Protein AF-K7NMC3-F1 (afdb_monomer)

Radius of gyration: 15.57 Å; Cα contacts (8 Å, |Δi|>4): 75; chains: 1; bounding box: 46×26×38 Å

pLDDT: mean 92.51, std 5.32, range [55.81, 97.44]

InterPro domains:
  IPR021109 Aspartic peptidase domain superfamily [G3DSA:2.40.70.10] (7-77)
  IPR021109 Aspartic peptidase domain superf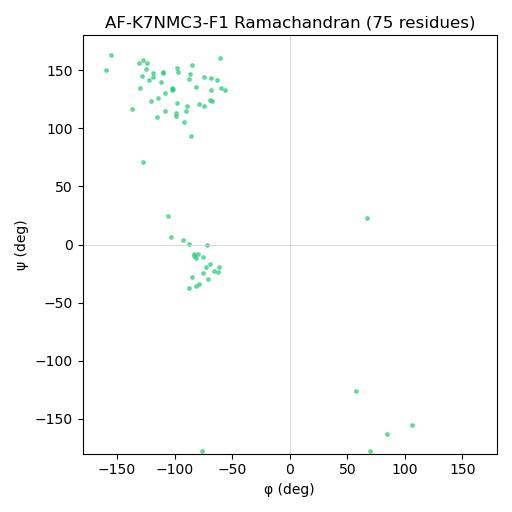amily [SSF50630] (2-77)
  IPR032799 Xylanase inhibitor, C-terminal [PF14541] (34-76)
  IPR033121 Peptidase family A1 domain [PS51767] (1-77)
  IPR051708 Plant Aspartic Proteinase A1 [PTHR47967] (2-77)

Organism: Pinus taeda (NCBI:txid3352)

Structure (mmCIF, N/CA/C/O backbone):
data_AF-K7NMC3-F1
#
_entry.id   AF-K7NMC3-F1
#
loop_
_atom_site.group_PDB
_atom_site.id
_atom_site.type_symbol
_atom_site.label_atom_id
_atom_site.label_alt_id
_atom_site.label_comp_id
_atom_site.label_asym_id
_atom_site.label_entity_id
_atom_site.label_seq_id
_atom_site.pdbx_PDB_ins_code
_atom_site.Cartn_x
_atom_site.Cartn_y
_atom_site.Cartn_z
_atom_site.occupancy
_atom_site.B_iso_or_equiv
_atom_site.auth_seq_id
_atom_site.auth_comp_id
_atom_site.auth_asym_id
_atom_site.auth_atom_id
_atom_site.pdbx_PDB_model_num
ATOM 1 N N . ASN A 1 1 ? 28.071 5.269 -8.768 1.00 55.81 1 ASN A N 1
ATOM 2 C CA . ASN A 1 1 ? 26.616 5.500 -8.632 1.00 55.81 1 ASN A CA 1
ATOM 3 C C . ASN A 1 1 ? 25.981 4.244 -8.054 1.00 55.81 1 ASN A C 1
ATOM 5 O O . ASN A 1 1 ? 25.791 3.296 -8.802 1.00 55.81 1 ASN A O 1
ATOM 9 N N . ASN A 1 2 ? 25.702 4.225 -6.745 1.00 82.06 2 ASN A N 1
ATOM 10 C CA . ASN A 1 2 ? 25.218 3.040 -6.008 1.00 82.06 2 ASN A CA 1
ATOM 11 C C . ASN A 1 2 ? 23.717 3.115 -5.655 1.00 82.06 2 ASN A C 1
ATOM 13 O O . ASN A 1 2 ? 23.282 2.520 -4.677 1.00 82.06 2 ASN A O 1
ATOM 17 N N . GLY A 1 3 ? 22.924 3.879 -6.411 1.00 87.62 3 GLY A N 1
ATOM 18 C CA . GLY A 1 3 ? 21.482 3.971 -6.175 1.00 87.62 3 GLY A CA 1
ATOM 19 C C . GLY A 1 3 ? 20.734 2.718 -6.637 1.00 87.62 3 GLY A C 1
ATOM 20 O O . GLY A 1 3 ? 21.067 2.137 -7.676 1.00 87.62 3 GLY A O 1
ATOM 21 N N . SER A 1 4 ? 19.699 2.338 -5.887 1.00 91.38 4 SER A N 1
ATOM 22 C CA . SER A 1 4 ? 18.679 1.384 -6.338 1.00 91.38 4 SER A CA 1
ATOM 23 C C . SER A 1 4 ? 17.958 1.904 -7.589 1.00 91.38 4 SER A C 1
ATOM 25 O O . SER A 1 4 ? 18.002 3.096 -7.899 1.00 91.38 4 SER A O 1
ATOM 27 N N . LYS A 1 5 ? 17.311 1.007 -8.339 1.00 91.00 5 LYS A N 1
ATOM 28 C CA . LYS A 1 5 ? 16.742 1.305 -9.663 1.00 91.00 5 LYS A CA 1
ATOM 29 C C . LYS A 1 5 ? 15.259 0.959 -9.728 1.00 91.00 5 LYS A C 1
ATOM 31 O O . LYS A 1 5 ? 14.826 -0.002 -9.103 1.00 91.00 5 LYS A O 1
ATOM 36 N N . ILE A 1 6 ? 14.526 1.690 -10.565 1.00 92.62 6 ILE A N 1
ATOM 37 C CA . ILE A 1 6 ? 13.183 1.329 -11.031 1.00 92.62 6 ILE A CA 1
ATOM 38 C C . ILE A 1 6 ? 13.319 0.771 -12.451 1.00 92.62 6 ILE A C 1
ATOM 40 O O . ILE A 1 6 ? 14.011 1.353 -13.287 1.00 92.62 6 ILE A O 1
ATOM 44 N N . VAL A 1 7 ? 12.671 -0.362 -12.720 1.00 92.69 7 VAL A N 1
ATOM 45 C CA . VAL A 1 7 ? 12.588 -0.963 -14.057 1.00 92.69 7 VAL A CA 1
ATOM 46 C C . VAL A 1 7 ? 11.162 -0.786 -14.560 1.00 92.69 7 VAL A C 1
ATOM 48 O O . VAL A 1 7 ? 10.217 -1.094 -13.842 1.00 92.69 7 VAL A O 1
ATOM 51 N N . LEU A 1 8 ? 11.007 -0.286 -15.785 1.00 94.12 8 LEU A N 1
ATOM 52 C CA . LEU A 1 8 ? 9.704 -0.023 -16.395 1.00 94.12 8 LEU A CA 1
ATOM 53 C C . LEU A 1 8 ? 9.420 -1.011 -17.533 1.00 94.12 8 LEU A C 1
ATOM 55 O O . LEU A 1 8 ? 10.328 -1.433 -18.253 1.00 94.12 8 LEU A O 1
ATOM 59 N N . GLY A 1 9 ? 8.141 -1.348 -17.712 1.00 93.88 9 GLY A N 1
ATOM 60 C CA . GLY A 1 9 ? 7.660 -2.220 -18.784 1.00 93.88 9 GLY A CA 1
ATOM 61 C C . GLY A 1 9 ? 7.756 -3.716 -18.470 1.00 93.88 9 GLY A C 1
ATOM 62 O O . GLY A 1 9 ? 7.901 -4.135 -17.326 1.00 93.88 9 GLY A O 1
ATOM 63 N N . ASN A 1 10 ? 7.678 -4.547 -19.509 1.00 88.50 10 ASN A N 1
ATOM 64 C CA . ASN A 1 10 ? 7.603 -6.010 -19.393 1.00 88.50 10 ASN A CA 1
ATOM 65 C C . ASN A 1 10 ? 8.822 -6.675 -18.723 1.00 88.50 10 ASN A C 1
ATOM 67 O O . ASN A 1 10 ? 8.718 -7.800 -18.244 1.00 88.50 10 ASN A O 1
ATOM 71 N N . LYS A 1 11 ? 9.969 -5.991 -18.672 1.00 88.62 11 LYS A N 1
ATOM 72 C CA . LYS A 1 11 ? 11.177 -6.461 -17.977 1.00 88.62 11 LYS A CA 1
ATOM 73 C C . LYS A 1 11 ? 11.137 -6.232 -16.463 1.00 88.62 11 LYS A C 1
ATOM 75 O O . LYS A 1 11 ? 12.040 -6.696 -15.777 1.00 88.62 11 LYS A O 1
ATOM 80 N N . ALA A 1 12 ? 10.135 -5.514 -15.950 1.00 91.25 12 ALA A N 1
ATOM 81 C CA . ALA A 1 12 ? 10.004 -5.221 -14.524 1.00 91.25 12 ALA A CA 1
ATOM 82 C C . ALA A 1 12 ? 9.579 -6.442 -13.694 1.00 91.25 12 ALA A C 1
ATOM 84 O O . ALA A 1 12 ? 9.78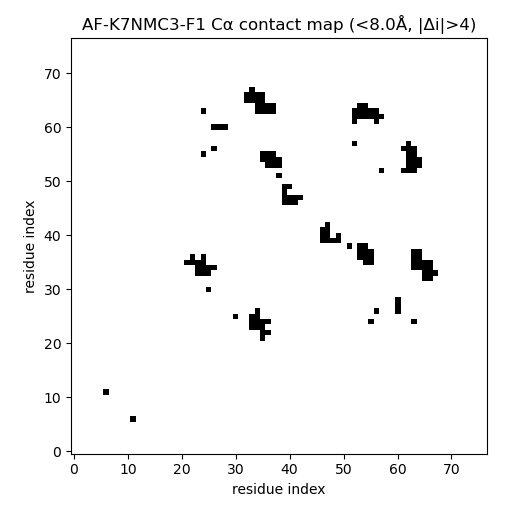4 -6.451 -12.485 1.00 91.25 12 ALA A O 1
ATOM 85 N N . VAL A 1 13 ? 9.012 -7.470 -14.334 1.00 90.62 13 VAL A N 1
ATOM 86 C CA . VAL A 1 13 ? 8.609 -8.714 -13.672 1.00 90.62 13 VAL A CA 1
ATOM 87 C C . VAL A 1 13 ? 9.767 -9.722 -13.754 1.00 90.62 13 VAL A C 1
ATOM 89 O O . VAL A 1 13 ? 10.022 -10.259 -14.838 1.00 90.62 13 VAL A O 1
ATOM 92 N N . PRO A 1 14 ? 10.509 -9.974 -12.657 1.00 88.06 14 PRO A N 1
ATOM 93 C CA . PRO A 1 14 ? 11.572 -10.974 -12.633 1.00 88.06 14 PRO A CA 1
ATOM 94 C C . PRO A 1 14 ? 11.007 -12.378 -12.870 1.00 88.06 14 PRO A C 1
ATOM 96 O O . PRO A 1 14 ? 9.934 -12.720 -12.383 1.00 88.06 14 PRO A O 1
ATOM 99 N N . ARG A 1 15 ? 11.747 -13.204 -13.618 1.00 86.88 15 ARG A N 1
ATOM 100 C CA . ARG A 1 15 ? 11.357 -14.594 -13.916 1.00 86.88 15 ARG A CA 1
ATOM 101 C C . ARG A 1 15 ? 11.774 -15.579 -12.827 1.00 86.88 15 ARG A C 1
ATOM 103 O O . ARG A 1 15 ? 11.105 -16.585 -12.635 1.00 86.88 15 ARG A O 1
ATOM 110 N N . ASP A 1 16 ? 12.849 -15.255 -12.116 1.00 92.94 16 ASP A N 1
ATOM 111 C CA . ASP A 1 16 ? 13.520 -16.171 -11.186 1.00 92.94 16 ASP A CA 1
ATOM 112 C C . ASP A 1 16 ? 13.192 -15.871 -9.714 1.00 92.94 16 ASP A C 1
ATOM 114 O O . ASP A 1 16 ? 13.775 -16.457 -8.805 1.00 92.94 16 ASP A O 1
ATOM 118 N N . ILE A 1 17 ? 12.270 -14.936 -9.464 1.00 90.88 17 ILE A N 1
ATOM 119 C CA . ILE A 1 17 ? 11.849 -14.531 -8.122 1.00 90.88 17 I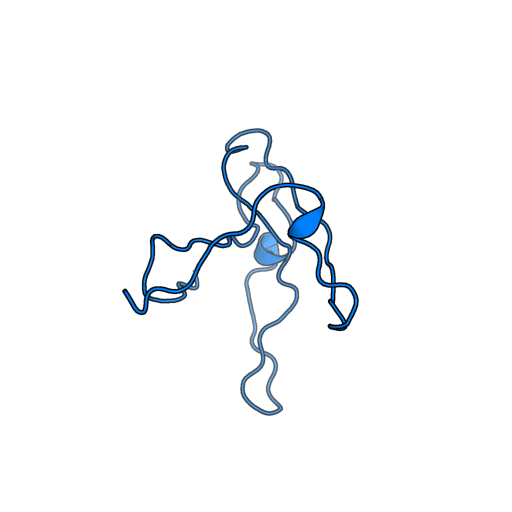LE A CA 1
ATOM 120 C C . ILE A 1 17 ? 10.353 -14.800 -7.997 1.00 90.88 17 ILE A C 1
ATOM 122 O O . ILE A 1 17 ? 9.557 -14.292 -8.787 1.00 90.88 17 ILE A O 1
ATOM 126 N N . ALA A 1 18 ? 9.968 -15.586 -6.992 1.00 93.19 18 ALA A N 1
ATOM 127 C CA . ALA A 1 18 ? 8.565 -15.796 -6.665 1.00 93.19 18 ALA A CA 1
ATOM 128 C C . ALA A 1 18 ? 7.958 -14.492 -6.129 1.00 93.19 18 ALA A C 1
ATOM 130 O O . ALA A 1 18 ? 8.452 -13.921 -5.156 1.00 93.19 18 ALA A O 1
ATOM 131 N N . LEU A 1 19 ? 6.886 -14.029 -6.770 1.00 93.00 19 LEU A N 1
ATOM 132 C CA . LEU A 1 19 ? 6.160 -12.824 -6.385 1.00 93.00 19 LEU A CA 1
ATOM 133 C C . LEU A 1 19 ? 4.773 -13.186 -5.860 1.00 93.00 19 LEU A C 1
ATOM 135 O O . LEU A 1 19 ? 4.087 -14.039 -6.426 1.00 93.00 19 LEU A O 1
ATOM 139 N N . THR A 1 20 ? 4.354 -12.488 -4.809 1.00 94.88 20 THR A N 1
ATOM 140 C CA . THR A 1 20 ? 2.984 -12.535 -4.294 1.00 94.88 20 THR A CA 1
ATOM 141 C C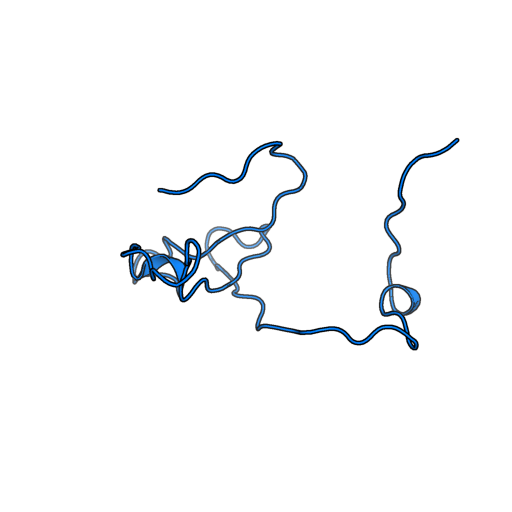 . THR A 1 20 ? 2.241 -11.301 -4.774 1.00 94.88 20 THR A C 1
ATOM 143 O O . THR A 1 20 ? 2.755 -10.187 -4.676 1.00 94.88 20 THR A O 1
ATOM 146 N N . TYR A 1 21 ? 1.025 -11.503 -5.272 1.00 93.88 21 TYR A N 1
ATOM 147 C CA . TYR A 1 21 ? 0.195 -10.440 -5.822 1.00 93.88 21 TYR A CA 1
ATOM 148 C C . TYR A 1 21 ? -1.101 -10.308 -5.038 1.00 93.88 21 TYR A C 1
ATOM 150 O O . TYR A 1 21 ? -1.667 -11.296 -4.570 1.00 93.88 21 TYR A O 1
ATOM 158 N N . ILE A 1 22 ? -1.583 -9.076 -4.959 1.00 95.38 22 ILE A N 1
ATOM 159 C CA . ILE A 1 22 ? -2.901 -8.724 -4.441 1.00 95.38 22 ILE A CA 1
ATOM 160 C C . ILE A 1 22 ? -3.588 -7.787 -5.442 1.00 95.38 22 ILE A C 1
ATOM 162 O O . ILE A 1 22 ? -2.893 -7.129 -6.223 1.00 95.38 22 ILE A O 1
ATOM 166 N N . PRO A 1 23 ? -4.929 -7.715 -5.458 1.00 95.69 23 PRO A N 1
ATOM 167 C CA . PRO A 1 23 ? -5.639 -6.786 -6.328 1.00 95.69 23 PRO A CA 1
ATOM 168 C C . PRO A 1 23 ? -5.260 -5.327 -6.046 1.00 95.69 23 PRO A C 1
ATOM 170 O O . PRO A 1 23 ? -5.243 -4.899 -4.892 1.00 95.69 23 PRO A O 1
ATOM 173 N N . LEU A 1 24 ? -5.013 -4.558 -7.109 1.00 96.12 24 LEU A N 1
ATOM 174 C CA . LEU A 1 24 ? -4.922 -3.101 -7.041 1.00 96.12 24 LEU A CA 1
ATOM 175 C C . LEU A 1 24 ? -6.338 -2.532 -6.896 1.00 96.12 24 LEU A C 1
ATOM 177 O O . LEU A 1 24 ? -7.184 -2.736 -7.769 1.00 96.12 24 LEU A O 1
ATOM 181 N N . LEU A 1 25 ? -6.597 -1.825 -5.800 1.00 95.81 25 LEU A N 1
ATOM 182 C CA . LEU A 1 25 ? -7.866 -1.138 -5.595 1.00 95.81 25 LEU A CA 1
ATOM 183 C C . LEU A 1 25 ? -7.848 0.199 -6.341 1.00 95.81 25 LEU A C 1
ATOM 185 O O . LEU A 1 25 ? -6.873 0.942 -6.276 1.00 95.81 25 LEU A O 1
ATOM 189 N N . ILE A 1 26 ? -8.939 0.523 -7.034 1.00 95.25 26 ILE A N 1
ATOM 190 C CA . ILE A 1 26 ? -9.064 1.773 -7.794 1.00 95.25 26 ILE A CA 1
ATOM 191 C C . ILE A 1 26 ? -10.039 2.700 -7.078 1.00 95.25 26 ILE A C 1
ATOM 193 O O . ILE A 1 26 ? -11.229 2.390 -6.968 1.00 95.25 26 ILE A O 1
ATOM 197 N N . ASN A 1 27 ? -9.538 3.838 -6.597 1.00 94.44 27 ASN A N 1
ATOM 198 C CA . ASN A 1 27 ? -10.377 4.896 -6.053 1.00 94.44 27 ASN A CA 1
ATOM 199 C C . ASN A 1 27 ? -10.765 5.868 -7.180 1.00 94.44 2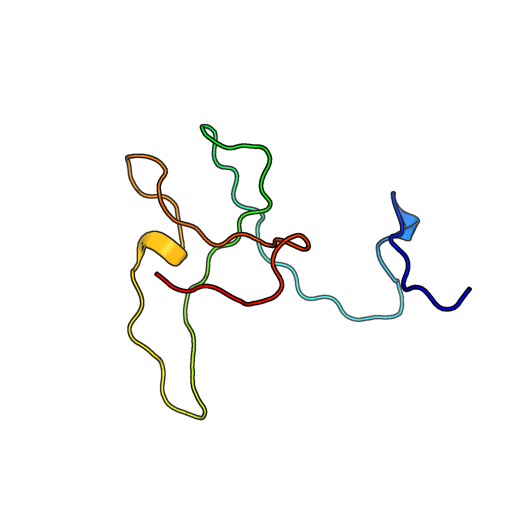7 ASN A C 1
ATOM 201 O O . ASN A 1 27 ? -9.889 6.549 -7.705 1.00 94.44 27 ASN A O 1
ATOM 205 N N . PRO A 1 28 ? -12.051 5.982 -7.556 1.00 92.19 28 PRO A N 1
ATOM 206 C CA . PRO A 1 28 ? -12.460 6.881 -8.634 1.00 92.19 28 PRO A CA 1
ATOM 207 C C . PRO A 1 28 ? -12.329 8.372 -8.279 1.00 92.19 28 PRO A C 1
ATOM 209 O O . 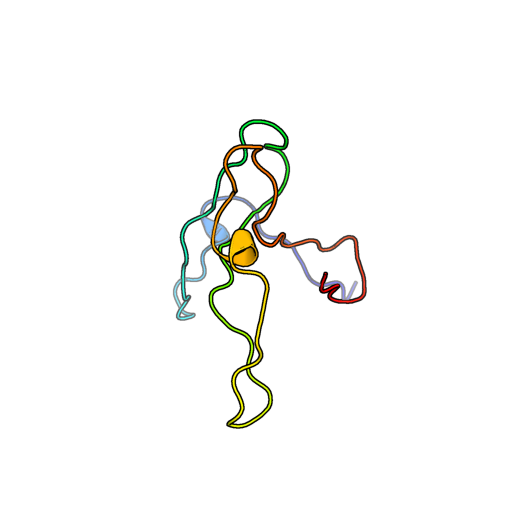PRO A 1 28 ? -12.360 9.198 -9.184 1.00 92.19 28 PRO A O 1
ATOM 212 N N . ILE A 1 29 ? -12.206 8.725 -6.992 1.00 94.38 29 ILE A N 1
ATOM 213 C CA . ILE A 1 29 ? -12.018 10.113 -6.535 1.00 94.38 29 ILE A CA 1
ATOM 214 C C . ILE A 1 29 ? -10.528 10.485 -6.509 1.00 94.38 29 ILE A C 1
ATOM 216 O O . ILE A 1 29 ? -10.170 11.603 -6.868 1.00 94.38 29 ILE A O 1
ATOM 220 N N . TYR A 1 30 ? -9.665 9.537 -6.130 1.00 91.88 30 TYR A N 1
ATOM 221 C CA . TYR A 1 30 ? -8.212 9.719 -6.031 1.00 91.88 30 TYR A CA 1
ATOM 222 C C . TYR A 1 30 ? -7.470 8.621 -6.815 1.00 91.88 30 TYR A C 1
ATOM 224 O O . TYR A 1 30 ? -6.884 7.721 -6.211 1.00 91.88 30 TYR A O 1
ATOM 232 N N . PRO A 1 31 ? -7.516 8.643 -8.158 1.00 92.38 31 PRO A N 1
ATOM 233 C CA . PRO A 1 31 ? -7.057 7.528 -8.991 1.00 92.38 31 PRO A CA 1
ATOM 234 C C . PRO A 1 31 ? -5.531 7.397 -9.091 1.00 92.38 31 PRO A C 1
ATOM 236 O O . PRO A 1 31 ? -5.045 6.386 -9.592 1.00 92.38 31 PRO A O 1
ATOM 239 N N . ASP A 1 32 ? -4.779 8.393 -8.620 1.00 93.75 32 ASP A N 1
ATOM 240 C CA . ASP A 1 32 ? -3.327 8.478 -8.820 1.00 93.75 32 ASP A CA 1
ATOM 241 C C . ASP A 1 32 ? -2.511 7.658 -7.807 1.00 93.75 32 ASP A C 1
ATOM 243 O O . ASP A 1 32 ? -1.297 7.507 -7.958 1.00 93.75 32 ASP A O 1
ATOM 247 N N . PHE A 1 33 ? -3.156 7.111 -6.773 1.00 95.44 33 PHE A N 1
ATOM 248 C CA . PHE A 1 33 ? -2.486 6.298 -5.761 1.00 95.44 33 PHE A CA 1
ATOM 249 C C . PHE A 1 33 ? -2.614 4.800 -6.033 1.00 95.44 33 PHE A C 1
ATOM 251 O O . PHE A 1 33 ? -3.638 4.296 -6.497 1.00 95.44 33 PHE A O 1
ATOM 258 N N . TYR A 1 34 ? -1.583 4.062 -5.624 1.00 96.44 34 TYR A N 1
ATOM 259 C CA . TYR A 1 34 ? -1.597 2.605 -5.619 1.00 96.44 34 TYR A CA 1
ATOM 260 C C . TYR A 1 34 ? -2.217 2.094 -4.318 1.00 96.44 34 TYR A C 1
ATOM 262 O O . TYR A 1 34 ? -1.517 1.954 -3.312 1.00 96.44 34 TYR A O 1
ATOM 270 N N . TYR A 1 35 ? -3.527 1.834 -4.333 1.00 97.12 35 TYR A N 1
ATOM 271 C CA . TYR A 1 35 ? -4.237 1.305 -3.170 1.00 97.12 35 TYR A CA 1
ATOM 272 C C . TYR A 1 35 ? -4.215 -0.222 -3.107 1.00 97.12 35 TYR A C 1
ATOM 274 O O . TYR A 1 35 ? -4.420 -0.923 -4.097 1.00 97.12 35 TYR A O 1
ATOM 282 N N . LEU A 1 36 ? -4.089 -0.737 -1.893 1.00 96.56 36 LEU A N 1
ATOM 283 C CA . LEU A 1 36 ? -4.307 -2.130 -1.542 1.00 96.56 36 LEU A CA 1
ATOM 284 C C . LEU A 1 36 ? -5.281 -2.247 -0.370 1.00 96.56 36 LEU A C 1
ATOM 286 O O . LEU A 1 36 ? -5.471 -1.299 0.396 1.00 96.56 36 LEU A O 1
ATOM 290 N N . GLY A 1 37 ? -5.890 -3.423 -0.235 1.00 95.88 37 GLY A N 1
ATOM 291 C CA . GLY A 1 37 ? -6.704 -3.772 0.924 1.00 95.88 37 GLY A CA 1
ATOM 292 C C . GLY A 1 37 ? -5.852 -4.412 2.015 1.00 95.88 37 GLY A C 1
ATOM 293 O O . GLY A 1 37 ? -5.262 -5.468 1.792 1.00 95.88 37 GLY A O 1
ATOM 294 N N . LEU A 1 38 ? -5.799 -3.792 3.195 1.00 95.56 38 LEU A N 1
ATOM 295 C CA . LEU A 1 38 ? -5.112 -4.334 4.366 1.00 95.56 38 LEU A CA 1
ATOM 296 C C . LEU A 1 38 ? -6.119 -5.004 5.307 1.00 95.56 38 LEU A C 1
ATOM 298 O O . LEU A 1 38 ? -6.929 -4.341 5.948 1.00 95.56 38 LEU A O 1
ATOM 302 N N . GLU A 1 39 ? -6.057 -6.332 5.405 1.00 92.81 39 GLU A N 1
ATOM 303 C CA . GLU A 1 39 ? -6.988 -7.114 6.234 1.00 92.81 39 GLU A CA 1
ATOM 304 C C . GLU A 1 39 ? -6.595 -7.145 7.721 1.00 92.81 39 GLU A C 1
ATOM 306 O O . GLU A 1 39 ? -7.443 -7.201 8.618 1.00 92.81 39 GLU A O 1
ATOM 311 N N . ALA A 1 40 ? -5.292 -7.179 8.000 1.00 93.62 40 ALA A N 1
ATOM 312 C CA . ALA A 1 40 ? -4.777 -7.359 9.347 1.00 93.62 40 ALA A CA 1
ATOM 313 C C . ALA A 1 40 ? -3.339 -6.872 9.479 1.00 93.62 40 ALA A C 1
ATOM 315 O O . ALA A 1 40 ? -2.531 -7.021 8.566 1.00 93.62 40 ALA A O 1
ATOM 316 N N . VAL A 1 41 ? -3.000 -6.425 10.684 1.00 94.38 41 VAL A N 1
ATOM 317 C CA . VAL A 1 41 ? -1.618 -6.308 11.152 1.00 94.38 41 VAL A CA 1
ATOM 318 C C . VAL A 1 41 ? -1.488 -7.134 12.419 1.00 94.38 41 VAL A C 1
ATOM 320 O O . VAL A 1 41 ? -2.410 -7.181 13.234 1.00 94.38 41 VAL A O 1
ATOM 323 N N . SER A 1 42 ? -0.353 -7.808 12.579 1.00 96.06 42 SER A N 1
ATOM 324 C CA . SER A 1 42 ? -0.040 -8.575 13.782 1.00 96.06 42 SER A CA 1
ATOM 325 C C . SER A 1 42 ? 1.329 -8.184 14.323 1.00 96.06 42 SER A C 1
ATOM 327 O O . SER A 1 42 ? 2.242 -7.899 13.551 1.00 96.06 42 SER A O 1
ATOM 329 N N . ILE A 1 43 ? 1.476 -8.194 15.648 1.00 96.88 43 ILE A N 1
ATOM 330 C CA . ILE A 1 43 ? 2.760 -8.041 16.340 1.00 96.88 43 ILE A CA 1
ATOM 331 C C . ILE A 1 43 ? 3.039 -9.355 17.065 1.00 96.88 43 ILE A C 1
ATOM 333 O O . ILE A 1 43 ? 2.338 -9.720 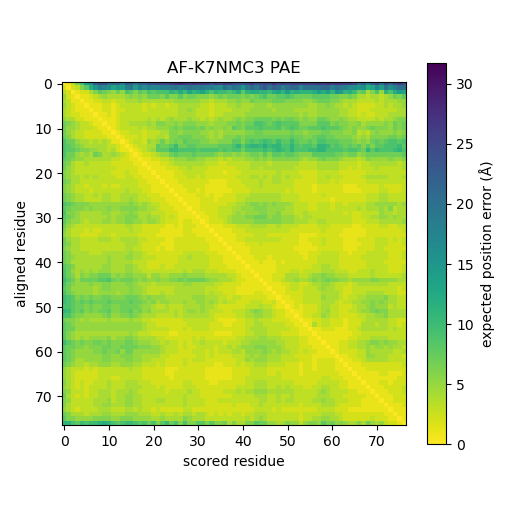18.013 1.00 96.88 43 ILE A O 1
ATOM 337 N N . GLY A 1 44 ? 4.034 -10.102 16.582 1.00 96.62 44 GLY A N 1
ATOM 338 C CA . GLY A 1 44 ? 4.219 -11.496 16.984 1.00 96.62 44 GLY A CA 1
ATOM 339 C C . GLY A 1 44 ? 2.960 -12.312 16.676 1.00 96.62 44 GLY A C 1
ATOM 340 O O . GLY A 1 44 ? 2.458 -12.281 15.557 1.00 96.62 44 GLY A O 1
ATOM 341 N N . ALA A 1 45 ? 2.417 -13.002 17.681 1.00 96.12 45 ALA A N 1
ATOM 342 C CA . ALA A 1 45 ? 1.193 -13.799 17.550 1.00 96.12 45 ALA A CA 1
ATOM 343 C C . ALA A 1 45 ? -0.112 -13.006 17.782 1.00 96.12 45 ALA A C 1
ATOM 345 O O . ALA A 1 45 ? -1.198 -13.581 17.734 1.00 96.12 45 ALA A O 1
ATOM 346 N N . LYS A 1 46 ? -0.038 -11.698 18.072 1.00 97.44 46 LYS A N 1
ATOM 347 C CA . LYS A 1 46 ? -1.213 -10.883 18.408 1.00 97.44 46 LYS A CA 1
ATOM 348 C C . LYS A 1 46 ? -1.699 -10.090 17.196 1.00 97.44 46 LYS A C 1
ATOM 350 O O . LYS A 1 46 ? -1.029 -9.146 16.781 1.00 97.44 46 LYS A O 1
ATOM 355 N N . ARG A 1 47 ? -2.895 -10.419 16.692 1.00 95.75 47 ARG A N 1
ATOM 356 C CA . ARG A 1 47 ? -3.620 -9.606 15.697 1.00 95.75 47 ARG A CA 1
ATOM 357 C C . ARG A 1 47 ? -4.088 -8.297 16.340 1.00 95.75 47 ARG A C 1
ATOM 359 O O . ARG A 1 47 ? -4.625 -8.304 17.448 1.00 95.75 47 ARG A O 1
ATOM 366 N N . LEU A 1 48 ? -3.860 -7.182 15.656 1.00 94.12 48 LEU A N 1
ATOM 367 C CA . LEU A 1 48 ? -4.306 -5.857 16.075 1.00 94.12 48 LEU A CA 1
ATOM 368 C C . LEU A 1 48 ? -5.732 -5.594 15.589 1.00 94.12 48 LEU A C 1
ATOM 370 O O . LEU A 1 48 ? -6.123 -6.037 14.508 1.00 94.12 48 LEU A O 1
ATOM 374 N N . THR A 1 49 ? -6.492 -4.839 16.379 1.00 92.19 49 THR A N 1
ATOM 375 C CA . THR A 1 49 ? -7.777 -4.287 15.944 1.00 92.19 49 THR A CA 1
ATOM 376 C C . THR A 1 49 ? -7.503 -3.071 15.074 1.00 92.19 49 THR A C 1
ATOM 378 O O . THR A 1 49 ? -6.873 -2.122 15.534 1.00 92.19 49 THR A O 1
ATOM 381 N N . LEU A 1 50 ? -7.972 -3.104 13.830 1.00 87.75 50 LEU A N 1
ATOM 382 C CA . LEU A 1 50 ? -7.819 -2.019 12.866 1.00 87.75 50 LEU A CA 1
ATOM 383 C C . LEU A 1 50 ? -9.186 -1.581 12.331 1.00 87.75 50 LEU A C 1
ATOM 385 O O . LEU A 1 50 ? -10.123 -2.387 12.333 1.00 87.75 50 LEU A O 1
ATOM 389 N N . PRO A 1 51 ? -9.309 -0.337 11.839 1.00 88.69 51 PRO A N 1
ATOM 390 C CA . PRO A 1 51 ? -10.488 0.100 11.105 1.00 88.69 51 PRO A CA 1
ATOM 391 C C . PRO A 1 51 ? -10.769 -0.805 9.897 1.00 88.69 51 PRO A C 1
ATOM 393 O O . PRO A 1 51 ? -9.875 -1.115 9.109 1.00 88.69 51 PRO A O 1
ATOM 396 N N . SER A 1 52 ? -12.026 -1.218 9.721 1.00 86.75 52 SER A N 1
ATOM 397 C CA . SER A 1 52 ? -12.428 -2.101 8.613 1.00 86.75 52 SER A CA 1
ATOM 398 C C . SER A 1 52 ? -12.285 -1.446 7.238 1.00 86.75 52 SER A C 1
ATOM 400 O O . SER A 1 52 ? -12.122 -2.141 6.237 1.00 86.75 52 SER A O 1
ATOM 402 N N . ASN A 1 53 ? -12.291 -0.113 7.181 1.00 89.44 53 ASN A N 1
ATOM 403 C CA . ASN A 1 53 ? -12.097 0.645 5.950 1.00 89.44 53 ASN A CA 1
ATOM 404 C C . ASN A 1 53 ? -10.647 0.604 5.430 1.00 89.44 53 ASN A C 1
ATOM 406 O O . ASN A 1 53 ? -10.384 1.164 4.377 1.00 89.44 53 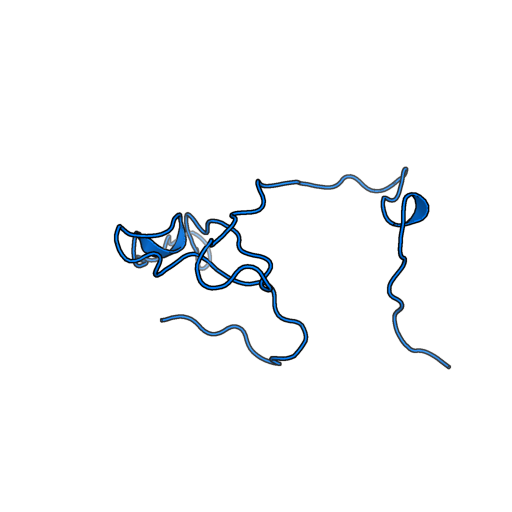ASN A O 1
ATOM 410 N N . LEU A 1 54 ? -9.702 -0.072 6.094 1.00 92.56 54 LEU A N 1
ATOM 411 C CA . LEU A 1 54 ? -8.376 -0.331 5.511 1.00 92.56 54 LEU A CA 1
ATOM 412 C C . LEU A 1 54 ? -8.400 -1.438 4.446 1.00 92.56 54 LEU A C 1
ATOM 414 O O . LEU A 1 54 ? -7.542 -1.458 3.562 1.00 92.56 54 LEU A O 1
ATOM 418 N N . LEU A 1 55 ? -9.385 -2.340 4.504 1.00 93.25 55 LEU A N 1
ATOM 419 C CA . LEU A 1 55 ? -9.533 -3.447 3.557 1.00 93.25 55 LEU A CA 1
ATOM 420 C C . LEU A 1 55 ? -10.160 -3.001 2.229 1.00 93.25 55 LEU A C 1
ATOM 422 O O . LEU A 1 55 ? -9.838 -3.541 1.172 1.00 93.25 55 LEU A O 1
ATOM 426 N N . SER A 1 56 ? -11.071 -2.033 2.279 1.00 93.62 56 SER A N 1
ATOM 427 C CA . SER A 1 56 ? -11.813 -1.544 1.120 1.00 93.62 56 SER A CA 1
ATOM 428 C C . SER A 1 56 ? -12.291 -0.119 1.343 1.00 93.62 56 SER A C 1
ATOM 430 O O . SER A 1 56 ? -12.398 0.342 2.477 1.00 93.62 56 SER A O 1
ATOM 432 N N . PHE A 1 57 ? -12.671 0.550 0.260 1.00 94.50 57 PHE A N 1
ATOM 433 C CA . PHE A 1 57 ? -13.285 1.866 0.355 1.00 94.50 57 PHE A CA 1
ATOM 434 C C . PHE A 1 57 ? -14.684 1.806 0.982 1.00 94.50 57 PHE A C 1
ATOM 436 O O . PHE A 1 57 ? -15.455 0.885 0.703 1.00 94.50 57 PHE A O 1
ATOM 443 N N . ASP A 1 58 ? -15.026 2.809 1.785 1.00 91.50 58 ASP A N 1
ATOM 444 C CA . ASP A 1 58 ? -16.389 3.026 2.265 1.00 91.50 58 ASP A CA 1
ATOM 445 C C . ASP A 1 58 ? -17.294 3.639 1.170 1.00 91.50 58 ASP A C 1
ATOM 447 O O . ASP A 1 58 ? -16.885 3.857 0.022 1.00 91.50 58 ASP A O 1
ATOM 451 N N . SER A 1 59 ? -18.553 3.927 1.513 1.00 91.12 59 SER A N 1
ATOM 452 C CA . SER A 1 59 ? -19.522 4.538 0.589 1.00 91.12 59 SER A CA 1
ATOM 453 C C . SER A 1 59 ? -19.118 5.934 0.101 1.00 91.12 59 SER A C 1
ATOM 455 O O . SER A 1 59 ? -19.542 6.346 -0.977 1.00 91.12 59 SER A O 1
ATOM 457 N N . GLN A 1 60 ? -18.280 6.640 0.863 1.00 91.62 60 GLN A N 1
ATOM 458 C CA . GLN A 1 60 ? -17.725 7.955 0.537 1.00 91.62 60 GLN A CA 1
ATOM 459 C C . GLN A 1 60 ? -16.363 7.857 -0.166 1.00 91.62 60 GLN A C 1
ATOM 461 O O . GLN A 1 60 ? -15.761 8.877 -0.487 1.00 91.62 60 GLN A O 1
ATOM 466 N N . ARG A 1 61 ? -15.900 6.636 -0.459 1.00 90.75 61 ARG A N 1
ATOM 467 C CA . ARG A 1 61 ? -14.599 6.324 -1.060 1.00 90.75 61 ARG A CA 1
ATOM 468 C C . ARG A 1 61 ? -13.393 6.636 -0.174 1.00 90.75 61 ARG A C 1
ATOM 470 O O . ARG A 1 61 ? -12.281 6.753 -0.686 1.00 90.75 61 ARG A O 1
ATOM 477 N N . ASN A 1 62 ? -13.583 6.702 1.139 1.00 90.38 62 ASN A N 1
ATOM 478 C CA . ASN A 1 62 ? -12.481 6.769 2.093 1.00 90.38 62 ASN A CA 1
ATOM 479 C C . ASN A 1 62 ? -11.971 5.367 2.423 1.00 90.38 62 ASN A C 1
ATOM 481 O O . ASN A 1 62 ? -12.725 4.394 2.373 1.00 90.38 62 ASN A O 1
ATOM 485 N N . GLY A 1 63 ? -10.708 5.277 2.830 1.00 92.38 63 GLY A N 1
ATOM 486 C CA . GLY A 1 63 ? -10.082 4.027 3.244 1.00 92.38 63 GLY A CA 1
ATOM 487 C C . GLY A 1 63 ? -9.095 3.476 2.219 1.00 92.38 63 GLY A C 1
ATOM 488 O O . GLY A 1 63 ? -8.528 4.216 1.414 1.00 92.38 63 GLY A O 1
ATOM 489 N N . GLY A 1 64 ? -8.884 2.164 2.270 1.00 93.88 64 GLY A N 1
ATOM 490 C CA . GLY A 1 64 ? -7.757 1.493 1.637 1.00 93.88 64 GLY A CA 1
ATOM 491 C C . GLY A 1 64 ? -6.429 1.816 2.327 1.00 93.88 64 GLY A C 1
ATOM 492 O O . GLY A 1 64 ? -6.362 2.519 3.333 1.00 93.88 64 GLY A O 1
ATOM 493 N N . THR A 1 65 ? -5.349 1.278 1.778 1.00 95.81 65 THR A N 1
ATOM 494 C CA . THR A 1 65 ? -3.969 1.556 2.193 1.00 95.81 65 THR A CA 1
ATOM 495 C C . THR A 1 65 ? -3.155 1.892 0.953 1.00 95.81 65 THR A C 1
ATOM 497 O O . THR A 1 65 ? -3.289 1.199 -0.049 1.00 95.81 65 THR A O 1
ATOM 500 N N . ILE A 1 66 ? -2.329 2.937 0.992 1.00 96.25 66 ILE A N 1
ATOM 501 C CA . ILE A 1 66 ? -1.499 3.333 -0.154 1.00 96.25 66 ILE A CA 1
ATOM 502 C C . ILE A 1 66 ? -0.072 2.803 -0.029 1.00 96.25 66 ILE A C 1
ATOM 504 O O . ILE A 1 66 ? 0.453 2.641 1.072 1.00 96.25 66 ILE A O 1
ATOM 508 N N . ILE A 1 67 ? 0.569 2.592 -1.175 1.00 96.19 67 ILE A N 1
ATOM 509 C CA . ILE A 1 67 ? 2.021 2.442 -1.272 1.00 96.19 67 ILE A CA 1
ATOM 510 C C . ILE A 1 67 ? 2.602 3.796 -1.679 1.00 96.19 67 ILE A C 1
ATOM 512 O O . ILE A 1 67 ? 2.256 4.317 -2.739 1.00 96.19 67 ILE A O 1
ATOM 516 N N . ASP A 1 68 ? 3.496 4.348 -0.859 1.00 95.50 68 ASP A N 1
ATOM 517 C CA . ASP A 1 68 ? 4.094 5.663 -1.093 1.00 95.50 68 ASP A CA 1
ATOM 518 C C . ASP A 1 68 ? 5.602 5.656 -0.804 1.00 95.50 68 ASP A C 1
ATOM 520 O O . ASP A 1 68 ? 6.033 5.438 0.326 1.00 95.50 68 ASP A O 1
ATOM 524 N N . SER A 1 69 ? 6.415 5.909 -1.834 1.00 94.56 69 SER A N 1
ATOM 525 C CA . SER A 1 69 ? 7.868 6.070 -1.694 1.00 94.56 69 SER A CA 1
ATOM 526 C C . SER A 1 69 ? 8.284 7.481 -1.264 1.00 94.56 69 SER A C 1
ATOM 528 O O . SER A 1 69 ? 9.461 7.706 -0.996 1.00 94.56 69 SER A O 1
ATOM 530 N N . GLY A 1 70 ? 7.354 8.441 -1.257 1.00 95.69 70 GLY A N 1
ATOM 531 C CA . GLY A 1 70 ? 7.574 9.824 -0.8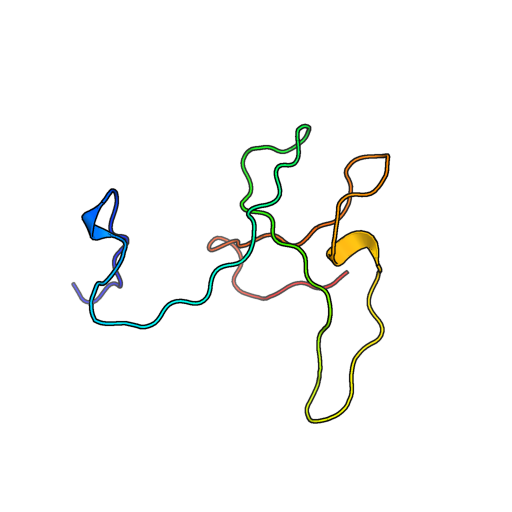34 1.00 95.69 70 GLY A CA 1
ATOM 532 C C . GLY A 1 70 ? 7.535 10.030 0.683 1.00 95.69 70 GLY A C 1
ATOM 533 O O . GLY A 1 70 ? 7.964 11.081 1.157 1.00 95.69 70 GLY A O 1
ATOM 534 N N . THR A 1 71 ? 7.083 9.030 1.446 1.00 95.75 71 THR A N 1
ATOM 535 C CA . THR A 1 71 ? 6.965 9.092 2.908 1.00 95.75 71 THR A CA 1
ATOM 536 C C . THR A 1 71 ? 7.919 8.102 3.583 1.00 95.75 71 THR A C 1
ATOM 538 O O . THR A 1 71 ? 7.890 6.905 3.312 1.00 95.75 71 THR A O 1
ATOM 541 N N . SER A 1 72 ? 8.758 8.586 4.508 1.00 96.94 72 SER A N 1
ATOM 542 C CA . SER A 1 72 ? 9.793 7.763 5.164 1.00 96.94 72 SER A CA 1
ATOM 543 C C . SER A 1 72 ? 9.254 6.726 6.155 1.00 96.94 72 SER A C 1
ATOM 545 O O . SER A 1 72 ? 9.890 5.697 6.370 1.00 96.94 72 SER A O 1
ATOM 547 N N . PHE A 1 73 ? 8.115 7.000 6.795 1.00 97.19 73 PHE A N 1
ATOM 548 C CA . PHE A 1 73 ? 7.540 6.150 7.838 1.00 97.19 73 PHE A CA 1
ATOM 549 C C . PHE A 1 73 ? 6.160 5.643 7.429 1.00 97.19 73 PHE A C 1
ATOM 551 O O . PHE A 1 73 ? 5.373 6.364 6.821 1.00 97.19 73 PHE A O 1
ATOM 558 N N . THR A 1 74 ? 5.840 4.404 7.805 1.00 94.62 74 THR A N 1
ATOM 559 C CA . THR A 1 74 ? 4.474 3.888 7.669 1.00 94.62 74 THR A CA 1
ATOM 560 C C . THR A 1 74 ? 3.564 4.606 8.659 1.00 94.62 74 THR A C 1
ATOM 562 O O . THR A 1 74 ? 3.834 4.597 9.859 1.00 94.62 74 THR A O 1
ATOM 565 N N . ASN A 1 75 ? 2.488 5.207 8.157 1.00 92.19 75 ASN A N 1
ATOM 566 C CA . ASN A 1 75 ? 1.478 5.863 8.980 1.00 92.19 75 ASN A CA 1
ATOM 567 C C . ASN A 1 75 ? 0.243 4.966 9.105 1.00 92.19 75 ASN A C 1
ATOM 569 O O . ASN A 1 75 ? -0.232 4.420 8.110 1.00 92.19 75 ASN A O 1
ATOM 573 N N . PHE A 1 76 ? -0.265 4.838 10.329 1.00 88.69 76 PHE A N 1
ATOM 574 C CA . PHE A 1 76 ? -1.543 4.199 10.640 1.00 88.69 76 PHE A CA 1
ATOM 575 C C . PHE A 1 76 ? -2.549 5.271 11.088 1.00 88.69 76 PHE A C 1
ATOM 577 O O . PHE A 1 76 ? -2.112 6.279 11.651 1.00 88.69 76 PHE A O 1
ATOM 584 N N . PRO A 1 77 ? -3.855 5.086 10.818 1.00 81.88 77 PRO A N 1
ATOM 585 C CA . PRO A 1 77 ? -4.905 5.971 11.321 1.00 81.88 77 PRO A CA 1
ATOM 586 C C . PRO A 1 77 ? -5.064 5.904 12.845 1.00 81.88 77 PRO A C 1
ATOM 588 O O . PRO A 1 77 ? -4.711 4.859 13.442 1.00 81.88 77 PRO A O 1
#

Solvent-accessible surface area (backbone atoms only — not comparable to full-atom values): 5429 Å² total; per-residue (Å²): 138,89,73,86,84,88,67,76,68,87,78,49,64,64,88,91,54,94,78,87,86,76,72,77,46,83,43,92,89,58,65,89,55,54,26,33,55,51,87,75,54,62,63,86,95,44,74,54,94,70,71,74,38,26,41,37,60,47,98,84,65,48,60,34,39,74,69,63,92,90,52,96,67,93,82,77,137

Mean predicted aligned error: 4.07 Å

Secondary structure (DSSP, 8-state):
--------SGGGS-SSS-----PPB--SSSTTSEEE-----EETTEEPP--GGGTSB-TTS-B-EEE-TT-SS----

Foldseek 3Di:
DPDDDQDDDPPNDDPPDDDDDFDFDAQPVCRPFRFAADPWDADVPRTDDAPNLCRDADPVRDHTATDDPPDPDDDGD

Sequence (77 aa):
NNGSKIVLGNKAVPRDIALTYIPLLINPIYPDFYYLGLEAVSIGAKRLTLPSNLLSFDSQRNGGTIIDSGTSFTNFP